Protein AF-A0A6J7NW45-F1 (afdb_monomer_lite)

pLDDT: mean 87.34, std 7.24, range [66.88, 96.31]

Sequence (55 aa):
MRVSTARGSIVLPLAGDASVPEGVAVIPFNIGETGVADLIDVSLVVTDLRLETLR

Organism: NCBI:txid449393

Foldseek 3Di:
DWKAFPQGIDDDDDDDDPPADPPDDDFDQPPDPDGCVSQDDPVDPDTDMDDDDDD

Radius of gyration: 11.79 Å; chains: 1; bounding box: 21×24×29 Å

Secondary structure (DSSP, 8-state):
-EEEETTEEEE------TTSPTT-----S-SSSS-GGGT--TT-S----EEE---

Structure (mmCIF, N/CA/C/O backbone):
data_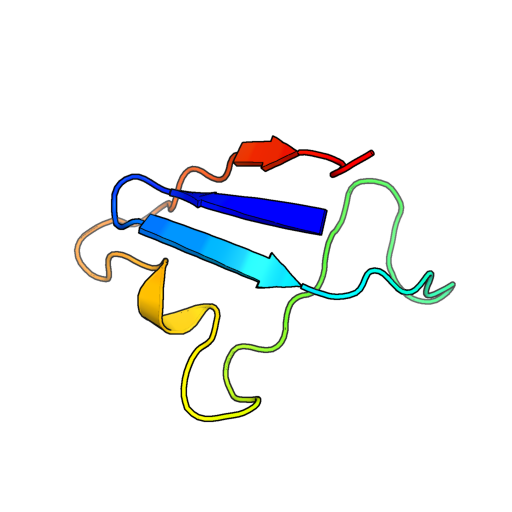AF-A0A6J7NW45-F1
#
_entry.id   AF-A0A6J7NW45-F1
#
loop_
_atom_site.group_PDB
_atom_site.id
_atom_site.type_symbol
_atom_site.label_atom_id
_atom_site.label_alt_id
_atom_si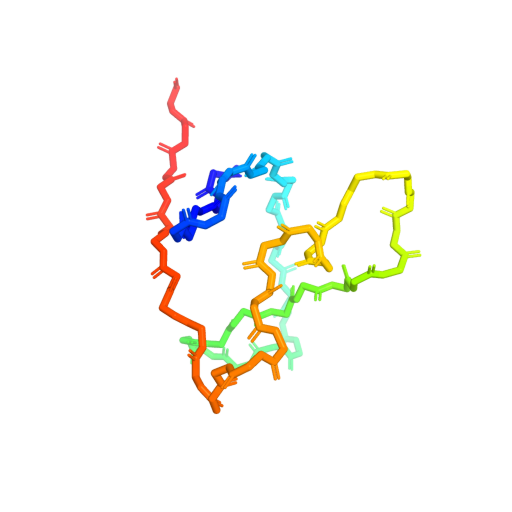te.label_comp_id
_atom_site.label_asym_id
_atom_site.label_entity_id
_atom_site.label_seq_id
_atom_site.pdbx_PDB_ins_code
_atom_site.Cartn_x
_atom_site.Cartn_y
_atom_site.Cartn_z
_atom_site.occupancy
_atom_site.B_iso_or_equiv
_atom_site.auth_seq_id
_atom_site.auth_comp_id
_atom_site.auth_asym_id
_atom_site.auth_atom_id
_atom_site.pdbx_PDB_model_num
ATOM 1 N N . MET A 1 1 ? 2.564 7.761 -9.354 1.00 89.56 1 MET A N 1
ATOM 2 C CA . MET A 1 1 ? 1.360 6.956 -9.050 1.00 89.56 1 MET A CA 1
ATOM 3 C C . MET A 1 1 ? 0.787 7.441 -7.728 1.00 89.56 1 MET A C 1
ATOM 5 O O . MET A 1 1 ? 1.563 7.592 -6.793 1.00 89.56 1 MET A O 1
ATOM 9 N N . ARG A 1 2 ? -0.515 7.725 -7.631 1.00 92.38 2 ARG A N 1
ATOM 10 C CA . ARG A 1 2 ? -1.171 8.022 -6.348 1.00 92.38 2 ARG A CA 1
ATOM 11 C C . ARG A 1 2 ? -1.796 6.751 -5.787 1.00 92.38 2 ARG A C 1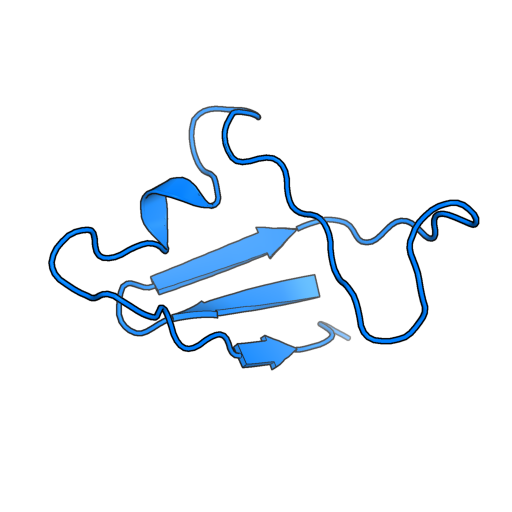
ATOM 13 O O . ARG A 1 2 ? -2.536 6.073 -6.496 1.00 92.38 2 ARG A O 1
ATOM 20 N N . VAL A 1 3 ? -1.494 6.464 -4.526 1.00 91.75 3 VAL A N 1
ATOM 21 C CA . VAL A 1 3 ? -2.081 5.367 -3.751 1.00 91.75 3 VAL A CA 1
ATOM 22 C C . VAL A 1 3 ? -2.905 5.984 -2.634 1.00 91.75 3 VAL A C 1
ATOM 24 O O . VAL A 1 3 ? -2.403 6.853 -1.921 1.00 91.75 3 VAL A O 1
ATOM 27 N N . SER A 1 4 ? -4.159 5.573 -2.491 1.00 93.69 4 SER A N 1
ATOM 28 C CA . SER A 1 4 ? -5.053 6.088 -1.455 1.00 93.69 4 SER A CA 1
ATOM 29 C C . SER A 1 4 ? -5.805 4.984 -0.722 1.00 93.69 4 SER A C 1
ATOM 31 O O . SER A 1 4 ? -6.108 3.934 -1.286 1.00 93.69 4 SER A O 1
ATOM 33 N N . THR A 1 5 ? -6.095 5.256 0.548 1.00 93.75 5 THR A N 1
ATOM 34 C CA . THR A 1 5 ? -6.931 4.456 1.451 1.00 93.75 5 THR A CA 1
ATOM 35 C C . THR A 1 5 ? -7.893 5.381 2.193 1.00 93.75 5 THR A C 1
ATOM 37 O O . THR A 1 5 ? -7.888 6.598 1.993 1.00 93.75 5 THR A O 1
ATOM 40 N N . ALA A 1 6 ? -8.692 4.827 3.106 1.00 92.69 6 ALA A N 1
ATOM 41 C CA . ALA A 1 6 ? -9.494 5.625 4.031 1.00 92.69 6 ALA A CA 1
ATOM 42 C C . ALA A 1 6 ? -8.647 6.527 4.955 1.00 92.69 6 ALA A C 1
ATOM 44 O O . ALA A 1 6 ? -9.151 7.538 5.440 1.00 92.69 6 ALA A O 1
ATOM 45 N N . ARG A 1 7 ? -7.367 6.192 5.191 1.00 92.31 7 ARG A N 1
ATOM 46 C CA . ARG A 1 7 ? -6.472 6.968 6.066 1.00 92.31 7 ARG A CA 1
ATOM 47 C C . ARG A 1 7 ? -5.812 8.159 5.372 1.00 92.31 7 ARG A C 1
ATOM 49 O O . ARG A 1 7 ? -5.378 9.084 6.052 1.00 92.31 7 ARG A O 1
ATOM 56 N N . GLY A 1 8 ? -5.736 8.156 4.043 1.00 92.75 8 GLY A N 1
ATOM 57 C CA . GLY A 1 8 ? -5.103 9.234 3.290 1.00 92.75 8 GLY A CA 1
ATOM 58 C C . GLY A 1 8 ? -4.559 8.779 1.944 1.00 92.75 8 GLY A C 1
ATOM 59 O O . GLY A 1 8 ? -5.014 7.795 1.362 1.00 92.75 8 GLY A O 1
ATOM 60 N N . SER A 1 9 ? -3.580 9.519 1.426 1.00 92.88 9 SER A N 1
ATOM 61 C CA . SER A 1 9 ? -2.931 9.187 0.161 1.00 92.88 9 SER A CA 1
ATOM 62 C C . SER A 1 9 ? -1.462 9.567 0.151 1.00 92.88 9 SER A C 1
ATOM 64 O O . SER A 1 9 ? -1.099 10.615 0.681 1.00 92.88 9 SER A O 1
ATOM 66 N N . ILE A 1 10 ? -0.660 8.775 -0.553 1.00 90.75 10 ILE A N 1
ATOM 67 C CA . ILE A 1 10 ? 0.747 9.061 -0.839 1.00 90.75 10 ILE A CA 1
ATOM 68 C C . ILE A 1 10 ? 0.989 9.010 -2.348 1.00 90.75 10 ILE A C 1
ATOM 70 O O . ILE A 1 10 ? 0.267 8.344 -3.100 1.00 90.75 10 ILE A O 1
ATOM 74 N N . VAL A 1 11 ? 2.017 9.723 -2.802 1.00 90.31 11 VAL A N 1
ATOM 75 C CA . VAL A 1 11 ? 2.477 9.670 -4.191 1.00 90.31 11 VAL A CA 1
ATOM 76 C C . VAL A 1 11 ? 3.792 8.915 -4.231 1.00 90.31 11 VAL A C 1
ATOM 78 O O . VAL A 1 11 ? 4.747 9.291 -3.561 1.00 90.31 11 VAL A O 1
ATOM 81 N N . LEU A 1 12 ? 3.828 7.857 -5.035 1.00 86.12 12 LEU A N 1
ATOM 82 C CA . LEU A 1 12 ? 4.991 6.997 -5.189 1.00 86.12 12 LEU A CA 1
ATOM 83 C C . LEU A 1 12 ? 5.481 6.998 -6.641 1.00 86.12 12 LEU A C 1
ATOM 85 O O . LEU A 1 12 ? 4.657 7.033 -7.575 1.00 86.12 12 LEU A O 1
ATOM 89 N N . PRO A 1 13 ? 6.808 6.946 -6.857 1.00 85.81 13 PRO A N 1
ATOM 90 C CA . PRO A 1 13 ? 7.360 6.634 -8.165 1.00 85.81 13 PRO A CA 1
ATOM 91 C C . PRO A 1 13 ? 6.964 5.206 -8.563 1.00 85.81 13 PRO A C 1
ATOM 93 O O . PRO A 1 13 ? 6.828 4.328 -7.714 1.00 85.81 13 PRO A O 1
ATOM 96 N N . LEU A 1 14 ? 6.757 4.982 -9.861 1.00 86.19 14 LEU A N 1
ATOM 97 C CA . LEU A 1 14 ? 6.482 3.657 -10.411 1.00 86.19 14 LEU A CA 1
ATOM 98 C C . LEU A 1 14 ? 7.733 3.166 -11.141 1.00 86.19 14 LEU A C 1
ATOM 100 O O . LEU A 1 14 ? 8.264 3.884 -11.986 1.00 86.19 14 LEU A O 1
ATOM 104 N N . ALA A 1 15 ? 8.166 1.949 -10.832 1.00 88.88 15 ALA A N 1
ATOM 105 C CA . ALA A 1 15 ? 9.227 1.251 -11.543 1.00 88.88 15 ALA A CA 1
ATOM 106 C C . ALA A 1 15 ? 8.715 -0.134 -11.950 1.00 88.88 15 ALA A C 1
ATOM 108 O O . ALA A 1 15 ? 8.058 -0.805 -11.156 1.00 88.88 15 ALA A O 1
ATOM 109 N N . GLY A 1 16 ? 8.979 -0.536 -13.193 1.00 90.75 16 GLY A N 1
ATOM 110 C CA . GLY A 1 16 ? 8.699 -1.897 -13.644 1.00 90.75 16 GLY A CA 1
ATOM 111 C C . GLY A 1 16 ? 9.757 -2.862 -13.116 1.00 90.75 16 GLY A C 1
ATOM 112 O O . GLY A 1 16 ? 10.944 -2.543 -13.158 1.00 90.75 16 GLY A O 1
ATOM 113 N N . ASP A 1 17 ? 9.328 -4.033 -12.654 1.00 92.75 17 ASP A N 1
ATOM 114 C CA . ASP A 1 17 ? 10.206 -5.087 -12.148 1.00 92.75 17 ASP A CA 1
ATOM 115 C C . ASP A 1 17 ? 9.786 -6.432 -12.751 1.00 92.75 17 ASP A C 1
ATOM 117 O O . ASP A 1 17 ? 8.669 -6.898 -12.537 1.00 92.75 17 ASP A O 1
ATOM 121 N N . ALA A 1 18 ? 10.686 -7.053 -13.518 1.00 95.69 18 ALA A N 1
ATOM 122 C CA . ALA A 1 18 ? 10.429 -8.328 -14.188 1.00 95.69 18 ALA A CA 1
ATOM 123 C C . ALA A 1 18 ? 10.320 -9.520 -13.218 1.00 95.69 18 ALA A C 1
ATOM 125 O O . ALA A 1 18 ? 9.893 -10.598 -13.623 1.00 95.69 18 ALA A O 1
ATOM 126 N N . SER A 1 19 ? 10.719 -9.344 -11.955 1.00 96.31 19 SER A N 1
ATOM 127 C CA . SER A 1 19 ? 10.578 -10.353 -10.903 1.00 96.31 19 SER A CA 1
ATOM 128 C C . SER A 1 19 ? 9.223 -10.300 -10.187 1.00 96.31 19 SER A C 1
ATOM 130 O O . SER A 1 19 ? 8.877 -11.241 -9.471 1.00 96.31 19 SER A O 1
ATOM 132 N N . VAL A 1 20 ? 8.436 -9.237 -10.393 1.00 94.25 20 VAL A N 1
ATOM 133 C CA . VAL A 1 20 ? 7.102 -9.082 -9.801 1.00 94.25 20 VAL A CA 1
ATOM 134 C C . VAL A 1 20 ? 6.047 -9.636 -10.768 1.00 94.25 20 VAL A C 1
ATOM 136 O O . VAL A 1 20 ? 5.989 -9.195 -11.917 1.00 94.25 20 VAL A O 1
ATOM 139 N N . PRO A 1 21 ? 5.201 -10.596 -10.339 1.00 95.75 21 PRO A N 1
ATOM 140 C CA . PRO A 1 21 ? 4.145 -11.142 -11.186 1.00 95.75 21 PRO A CA 1
ATOM 141 C C . PRO A 1 21 ? 3.147 -10.084 -11.664 1.00 95.75 21 PRO A C 1
ATOM 143 O O . PRO A 1 21 ? 2.869 -9.101 -10.976 1.00 95.75 21 PRO A O 1
ATOM 146 N N . GLU A 1 22 ? 2.540 -10.332 -12.822 1.00 90.69 22 GLU A N 1
ATOM 147 C CA . GLU A 1 22 ? 1.470 -9.481 -13.334 1.00 90.69 22 GLU A CA 1
ATOM 148 C C . GLU A 1 22 ? 0.297 -9.403 -12.340 1.00 90.69 22 GLU A C 1
ATOM 150 O O . GLU A 1 22 ? -0.087 -10.393 -11.716 1.00 90.69 22 GLU A O 1
ATOM 155 N N . GLY A 1 23 ? -0.261 -8.201 -12.173 1.00 86.44 23 GLY A N 1
ATOM 156 C CA . GLY A 1 23 ? -1.341 -7.934 -11.217 1.00 86.44 23 GLY A CA 1
ATOM 157 C C . GLY A 1 23 ? -0.885 -7.782 -9.761 1.00 86.44 23 GLY A C 1
ATOM 158 O O . GLY A 1 23 ? -1.708 -7.454 -8.908 1.00 86.44 23 GLY A O 1
ATOM 159 N N . VAL A 1 24 ? 0.406 -7.965 -9.468 1.00 89.81 24 VAL A N 1
ATOM 160 C CA . VAL A 1 24 ? 0.988 -7.734 -8.142 1.00 89.81 24 VAL A CA 1
ATOM 161 C C . VAL A 1 24 ? 1.710 -6.389 -8.121 1.00 89.81 24 VAL A C 1
ATOM 163 O O . VAL A 1 24 ? 2.415 -6.022 -9.056 1.00 89.81 24 VAL A O 1
ATOM 166 N N . ALA A 1 25 ? 1.555 -5.654 -7.022 1.00 86.88 25 ALA A N 1
ATOM 167 C CA . ALA A 1 25 ? 2.350 -4.470 -6.729 1.00 86.88 25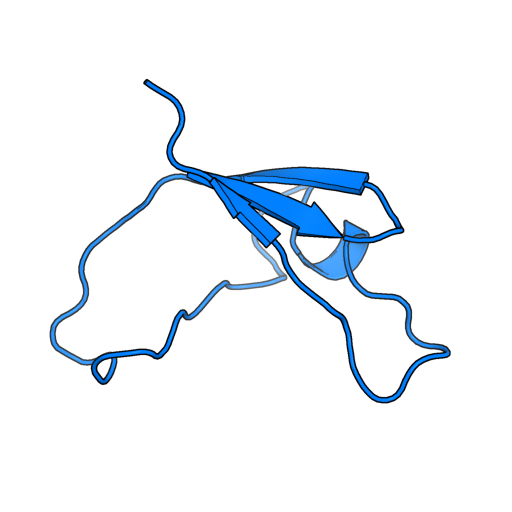 ALA A CA 1
ATOM 168 C C . ALA A 1 25 ? 3.123 -4.695 -5.428 1.00 86.88 25 ALA A C 1
ATOM 170 O O . ALA A 1 25 ? 2.559 -5.158 -4.436 1.00 86.88 25 ALA A O 1
ATOM 171 N N . VAL A 1 26 ? 4.407 -4.342 -5.428 1.00 88.69 26 VAL A N 1
ATOM 172 C CA . VAL A 1 26 ? 5.248 -4.363 -4.229 1.00 88.69 26 VAL A CA 1
ATOM 173 C C . VAL A 1 26 ? 5.527 -2.929 -3.823 1.00 88.69 26 VAL A C 1
ATOM 175 O O . VAL A 1 26 ? 5.984 -2.124 -4.633 1.00 88.69 26 VAL A O 1
ATOM 178 N N . ILE A 1 27 ? 5.252 -2.611 -2.561 1.00 83.50 27 ILE A N 1
ATOM 179 C CA . ILE A 1 27 ? 5.535 -1.293 -2.008 1.00 83.50 27 ILE A CA 1
ATOM 180 C C . ILE A 1 27 ? 6.263 -1.470 -0.674 1.00 83.50 27 ILE A C 1
ATOM 182 O O . ILE A 1 27 ? 5.669 -1.983 0.277 1.00 83.50 27 ILE A O 1
ATOM 186 N N . PRO A 1 28 ? 7.540 -1.071 -0.573 1.00 80.44 28 PRO A N 1
ATOM 187 C CA . PRO A 1 28 ? 8.252 -1.145 0.692 1.00 80.44 28 PRO A CA 1
ATOM 188 C C . PRO A 1 28 ? 7.685 -0.112 1.674 1.00 80.44 28 PRO A C 1
ATOM 190 O O . PRO A 1 28 ? 7.412 1.033 1.315 1.00 80.44 28 PRO A O 1
ATOM 193 N N . PHE A 1 29 ? 7.496 -0.518 2.927 1.00 75.56 29 PHE A N 1
ATOM 194 C CA . PHE A 1 29 ? 6.874 0.320 3.959 1.00 75.56 29 PHE A CA 1
ATOM 195 C C . PHE A 1 29 ? 7.888 1.125 4.788 1.00 75.56 29 PHE A C 1
ATOM 197 O O . PHE A 1 29 ? 7.486 1.958 5.592 1.00 75.56 29 PHE A O 1
ATOM 204 N N . ASN A 1 30 ? 9.188 0.876 4.609 1.00 73.00 30 ASN A N 1
ATOM 205 C CA . ASN A 1 30 ? 10.283 1.385 5.442 1.00 73.00 30 ASN A CA 1
AT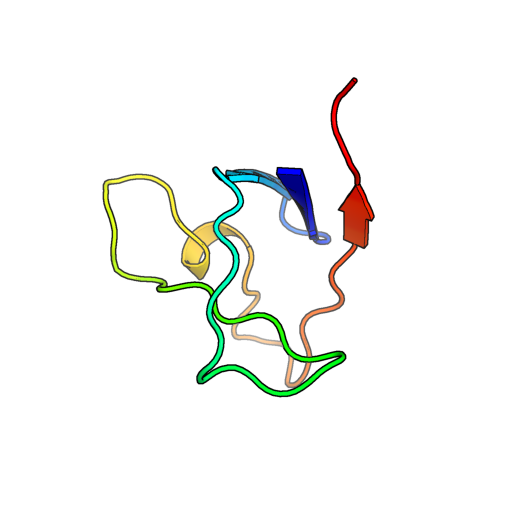OM 206 C C . ASN A 1 30 ? 11.182 2.415 4.727 1.00 73.00 30 ASN A C 1
ATOM 208 O O . ASN A 1 30 ? 12.350 2.560 5.085 1.00 73.00 30 ASN A O 1
ATOM 212 N N . ILE A 1 31 ? 10.672 3.099 3.700 1.00 66.88 31 ILE A N 1
ATOM 213 C CA . ILE A 1 31 ? 11.430 4.100 2.935 1.00 66.88 31 ILE A CA 1
ATOM 214 C C . ILE A 1 31 ? 10.969 5.504 3.343 1.00 66.88 31 ILE A C 1
ATOM 216 O O . ILE A 1 31 ? 9.910 5.953 2.918 1.00 66.88 31 ILE A O 1
ATOM 220 N N . GLY A 1 32 ? 11.773 6.204 4.145 1.00 70.12 32 GLY A N 1
ATOM 221 C CA . GLY A 1 32 ? 11.548 7.613 4.497 1.00 70.12 32 GLY A CA 1
ATOM 222 C C . GLY A 1 32 ? 10.550 7.872 5.634 1.00 70.12 32 GLY A C 1
ATOM 223 O O . GLY A 1 32 ? 10.107 6.953 6.317 1.00 70.12 32 GLY A O 1
ATOM 224 N N . GLU A 1 33 ? 10.244 9.157 5.851 1.00 67.94 33 GLU A N 1
ATOM 225 C CA . GLU A 1 33 ? 9.367 9.639 6.937 1.00 67.94 33 GLU A CA 1
ATOM 226 C C . GLU A 1 33 ? 7.867 9.509 6.622 1.00 67.94 33 GLU A C 1
ATOM 228 O O . GLU A 1 33 ? 7.056 9.475 7.541 1.00 67.94 33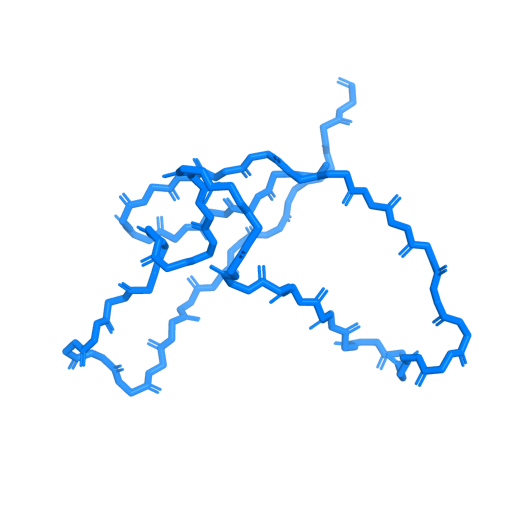 GLU A O 1
ATOM 233 N N . THR A 1 34 ? 7.491 9.430 5.341 1.00 70.31 34 THR A N 1
ATOM 234 C CA . THR A 1 34 ? 6.112 9.182 4.889 1.00 70.31 34 THR A CA 1
ATOM 235 C C . THR A 1 34 ? 6.105 7.958 3.989 1.00 70.31 34 THR A C 1
ATOM 237 O O . THR A 1 34 ? 6.824 7.919 2.989 1.00 70.31 34 THR A O 1
ATOM 240 N N . GLY A 1 35 ? 5.292 6.961 4.325 1.00 78.19 35 GLY A N 1
ATOM 241 C CA . GLY A 1 35 ? 5.328 5.659 3.670 1.00 78.19 35 GLY A CA 1
ATOM 242 C C . GLY A 1 35 ? 4.007 4.906 3.732 1.00 78.19 35 GLY A C 1
ATOM 243 O O . GLY A 1 35 ? 2.984 5.397 4.198 1.00 78.19 35 GLY A O 1
ATOM 244 N N . VAL A 1 36 ? 4.016 3.662 3.252 1.00 80.81 36 VAL A N 1
ATOM 245 C CA . VAL A 1 36 ? 2.807 2.816 3.216 1.00 80.81 36 VAL A CA 1
ATOM 246 C C . VAL A 1 36 ? 2.230 2.570 4.609 1.00 80.81 36 VAL A C 1
ATOM 248 O O . VAL A 1 36 ? 1.023 2.398 4.738 1.00 80.81 36 VAL A O 1
ATOM 251 N N . ALA A 1 37 ? 3.058 2.600 5.656 1.00 84.06 37 ALA A N 1
ATOM 252 C CA . ALA A 1 37 ? 2.593 2.481 7.037 1.00 84.06 37 ALA A CA 1
ATOM 253 C C . ALA A 1 37 ? 1.540 3.549 7.403 1.00 84.06 37 ALA A C 1
ATOM 255 O O . ALA A 1 37 ? 0.628 3.276 8.183 1.00 84.06 37 ALA A O 1
ATOM 256 N N . ASP A 1 38 ? 1.597 4.728 6.777 1.00 85.12 38 ASP A N 1
ATOM 257 C CA . ASP A 1 38 ? 0.623 5.804 6.988 1.00 85.12 38 ASP A CA 1
ATOM 258 C C . ASP A 1 38 ? -0.745 5.497 6.363 1.00 85.12 38 ASP A C 1
ATOM 260 O O . ASP A 1 38 ? -1.758 6.082 6.747 1.00 85.12 38 ASP A O 1
ATOM 264 N N . LEU A 1 39 ? -0.792 4.552 5.421 1.00 88.19 39 LEU A N 1
ATOM 265 C CA . LEU A 1 39 ? -2.007 4.130 4.731 1.00 88.19 39 LEU A CA 1
ATOM 266 C C . LEU A 1 39 ? -2.717 2.945 5.395 1.00 88.19 39 LEU A C 1
ATOM 268 O O . LEU A 1 39 ? -3.910 2.760 5.146 1.00 88.19 39 LEU A O 1
ATOM 272 N N . ILE A 1 40 ? -2.005 2.153 6.203 1.00 88.25 40 ILE A N 1
ATOM 273 C CA . ILE A 1 40 ? -2.512 0.911 6.802 1.00 88.25 40 ILE A CA 1
ATOM 274 C C . ILE A 1 40 ? -3.293 1.227 8.078 1.00 88.25 40 ILE A C 1
ATOM 276 O O . ILE A 1 40 ? -2.807 1.942 8.957 1.00 88.25 40 ILE A O 1
ATOM 280 N N . ASP A 1 41 ? -4.494 0.670 8.200 1.00 88.69 41 ASP A N 1
ATOM 281 C CA . ASP A 1 41 ? -5.225 0.607 9.466 1.00 88.69 41 ASP A CA 1
ATOM 282 C C . ASP A 1 41 ? -5.004 -0.768 10.103 1.00 88.69 41 ASP A C 1
ATOM 284 O O . ASP A 1 41 ? -5.491 -1.781 9.607 1.00 88.69 41 ASP A O 1
ATOM 288 N N . VAL A 1 42 ? -4.261 -0.802 11.211 1.00 89.75 42 VAL A N 1
ATOM 289 C CA . VAL A 1 42 ? -3.911 -2.048 11.915 1.00 89.75 42 VAL A CA 1
ATOM 290 C C . VAL A 1 42 ? -5.103 -2.719 12.598 1.00 89.75 42 VAL A C 1
ATOM 292 O O . VAL A 1 42 ? -4.990 -3.866 13.023 1.00 89.75 42 VAL A O 1
ATOM 295 N N . SER A 1 43 ? -6.237 -2.024 12.728 1.00 92.81 43 SER A N 1
ATOM 296 C CA . SER A 1 43 ? -7.472 -2.613 13.252 1.00 92.81 43 SER A CA 1
ATOM 297 C C . SER A 1 43 ? -8.231 -3.437 12.206 1.00 92.81 43 SER A C 1
ATOM 299 O O . SER A 1 43 ? -9.125 -4.205 12.565 1.00 92.81 43 SER A O 1
ATOM 301 N N . LEU A 1 44 ? -7.865 -3.315 10.924 1.00 91.31 44 LEU A N 1
ATOM 302 C CA . LEU A 1 44 ? -8.494 -4.017 9.812 1.00 91.31 44 LEU A CA 1
ATOM 303 C C . LEU A 1 44 ? -7.610 -5.164 9.315 1.00 91.31 44 LEU A C 1
ATOM 305 O O . LEU A 1 44 ? -6.397 -5.037 9.176 1.00 91.31 44 LEU A O 1
ATOM 309 N N . VAL A 1 45 ? -8.241 -6.292 8.980 1.00 92.56 45 VAL A N 1
ATOM 310 C CA . VAL A 1 45 ? -7.551 -7.453 8.383 1.00 92.56 45 VAL A CA 1
ATOM 311 C C . VAL A 1 45 ? -7.153 -7.177 6.927 1.00 92.56 45 VAL A C 1
ATOM 313 O O . VAL A 1 45 ? -6.212 -7.773 6.409 1.00 92.56 45 VAL A O 1
ATOM 316 N N . VAL A 1 46 ? -7.872 -6.268 6.262 1.00 90.62 46 VAL A N 1
ATOM 317 C CA . VAL A 1 46 ? -7.673 -5.899 4.859 1.00 90.62 46 VAL A CA 1
ATOM 318 C C . VAL A 1 46 ? -7.661 -4.380 4.745 1.00 90.62 46 VAL A C 1
ATOM 320 O O . VAL A 1 46 ? -8.493 -3.702 5.344 1.00 90.62 46 VAL A O 1
ATOM 323 N N . THR A 1 47 ? -6.718 -3.847 3.969 1.00 89.00 47 THR A N 1
ATOM 324 C CA . THR A 1 47 ? -6.681 -2.429 3.597 1.00 89.00 47 THR A CA 1
ATOM 325 C C . THR A 1 47 ? -7.094 -2.292 2.139 1.00 89.00 47 THR A C 1
ATOM 327 O O . THR A 1 47 ? -6.374 -2.741 1.247 1.00 89.00 47 THR A O 1
ATOM 330 N N . ASP A 1 48 ? -8.233 -1.650 1.897 1.00 91.62 48 ASP A N 1
ATOM 331 C CA . ASP A 1 48 ? -8.668 -1.322 0.543 1.00 91.62 48 ASP A CA 1
ATOM 332 C C . ASP A 1 48 ? -7.806 -0.194 -0.031 1.00 91.62 48 ASP A C 1
ATOM 334 O O . ASP A 1 48 ? -7.660 0.874 0.571 1.00 91.62 48 ASP A O 1
ATOM 338 N N . LEU A 1 49 ? -7.241 -0.435 -1.216 1.00 89.06 49 LEU A N 1
ATOM 339 C CA . LEU A 1 49 ? -6.361 0.494 -1.917 1.00 89.06 49 LEU A CA 1
ATOM 340 C C . LEU A 1 49 ? -7.005 0.967 -3.216 1.00 89.06 49 LEU A C 1
ATOM 342 O O . LEU A 1 49 ? -7.535 0.174 -3.995 1.00 89.06 49 LEU A O 1
ATOM 346 N N . ARG A 1 50 ? -6.866 2.260 -3.501 1.00 92.19 50 ARG A N 1
ATOM 347 C CA . ARG A 1 50 ? -7.138 2.830 -4.819 1.00 92.19 50 ARG A CA 1
ATOM 348 C C . ARG A 1 50 ? -5.846 3.338 -5.446 1.00 92.19 50 ARG A C 1
ATOM 350 O O . ARG A 1 50 ? -5.051 4.029 -4.812 1.00 92.19 50 ARG A O 1
ATOM 357 N N . LEU A 1 51 ? -5.666 2.991 -6.716 1.00 90.50 51 LEU A N 1
ATOM 358 C CA . LEU A 1 51 ? -4.492 3.312 -7.517 1.00 90.50 51 LEU A CA 1
ATOM 359 C C . LEU A 1 51 ? -4.890 4.243 -8.665 1.00 90.50 51 LEU A C 1
ATOM 361 O O . LEU A 1 51 ? -5.790 3.928 -9.440 1.00 90.50 51 LEU A O 1
ATOM 365 N N . GLU A 1 52 ? -4.218 5.388 -8.779 1.00 93.81 52 GLU A N 1
ATOM 366 C CA . GLU A 1 52 ? -4.454 6.369 -9.838 1.00 93.81 52 GLU A CA 1
ATOM 367 C C . GLU A 1 52 ? -3.151 6.851 -10.476 1.00 93.81 52 GLU A C 1
ATOM 369 O O . GLU A 1 52 ? -2.222 7.312 -9.803 1.00 93.81 52 GLU A O 1
ATOM 374 N N . THR A 1 53 ? -3.086 6.801 -11.804 1.00 90.50 53 THR A N 1
ATOM 375 C CA . THR A 1 53 ? -1.999 7.433 -12.550 1.00 90.50 53 THR A CA 1
ATOM 376 C C . THR A 1 53 ? -2.202 8.944 -12.541 1.00 90.50 53 THR A C 1
ATOM 378 O O . THR A 1 53 ? -3.238 9.440 -12.976 1.00 90.50 53 THR A O 1
ATOM 381 N N . LEU A 1 54 ? -1.204 9.676 -12.049 1.00 85.62 54 LEU A N 1
ATOM 382 C CA . LEU A 1 54 ? -1.166 11.132 -12.151 1.00 85.62 54 LEU A CA 1
ATOM 383 C C . LEU A 1 54 ? -0.647 11.474 -13.553 1.00 85.62 54 LEU A C 1
ATOM 385 O O . LEU A 1 54 ? 0.410 10.967 -13.932 1.00 85.62 54 LEU A O 1
ATOM 389 N N . ARG A 1 55 ? -1.427 12.238 -14.320 1.00 75.38 55 ARG A N 1
ATOM 390 C CA . ARG A 1 55 ? -1.060 12.737 -15.652 1.00 75.38 55 ARG A CA 1
ATOM 391 C C . ARG A 1 55 ? -0.519 14.152 -15.558 1.00 75.38 55 ARG A C 1
ATOM 393 O O . ARG A 1 55 ? -1.033 14.894 -14.692 1.00 75.38 55 ARG A O 1
#